Protein AF-A0A3C0XQM5-F1 (afdb_monomer)

Solvent-accessible surface area (backbone atoms only — not comparable to full-atom values): 9112 Å² total; per-residue (Å²): 138,88,81,81,84,88,83,70,81,75,74,78,72,77,71,52,70,50,57,61,26,67,39,52,99,45,88,96,43,78,21,46,42,53,52,52,49,31,40,33,38,49,44,27,54,48,41,29,61,79,64,75,49,60,79,65,69,26,56,56,50,62,73,38,45,23,72,76,66,74,50,74,46,70,70,34,38,53,94,22,67,36,39,68,52,69,46,53,70,70,60,59,70,63,53,75,90,62,45,68,68,54,52,47,52,54,37,48,57,36,47,70,56,30,53,61,49,56,71,70,44,55,74,66,64,39,56,73,49,41,65,59,57,53,49,46,58,55,49,54,56,52,43,54,50,53,50,53,53,49,56,52,61,77,73,107

Radius of gyration: 19.38 Å; Cα contacts (8 Å, |Δi|>4): 146; chains: 1; bounding box: 35×32×79 Å

Structure (mmCIF, N/CA/C/O backbone):
data_AF-A0A3C0XQM5-F1
#
_entry.id   AF-A0A3C0XQM5-F1
#
loop_
_atom_site.group_PDB
_atom_site.id
_atom_site.type_symbol
_atom_site.label_atom_id
_atom_site.label_alt_id
_atom_site.label_comp_id
_atom_site.label_asym_id
_atom_site.label_entity_id
_atom_site.label_seq_id
_atom_site.pdbx_PDB_ins_code
_atom_site.Cartn_x
_atom_site.Cartn_y
_atom_site.Cartn_z
_atom_site.occupancy
_atom_site.B_iso_or_equiv
_atom_site.auth_seq_id
_atom_site.auth_comp_id
_atom_site.auth_asym_id
_atom_site.auth_atom_id
_atom_site.pdbx_PDB_model_num
ATOM 1 N N . MET A 1 1 ? -6.239 7.950 61.450 1.00 41.00 1 MET A N 1
ATOM 2 C CA . MET A 1 1 ? -6.423 6.629 60.818 1.00 41.00 1 MET A CA 1
ATOM 3 C C . MET A 1 1 ? -7.056 6.888 59.463 1.00 41.00 1 MET A C 1
ATOM 5 O O . MET A 1 1 ? -8.197 7.320 59.399 1.00 41.00 1 MET A O 1
ATOM 9 N N . ASP A 1 2 ? -6.230 6.810 58.428 1.00 41.88 2 ASP A N 1
ATOM 10 C CA . ASP A 1 2 ? -6.486 7.278 57.065 1.00 41.88 2 ASP A CA 1
ATOM 11 C C . ASP A 1 2 ? -7.245 6.207 56.261 1.00 41.88 2 ASP A C 1
ATOM 13 O O . ASP A 1 2 ? -6.889 5.029 56.316 1.00 41.88 2 ASP A O 1
ATOM 17 N N . ARG A 1 3 ? -8.307 6.591 55.544 1.00 40.03 3 ARG A N 1
ATOM 18 C CA . ARG A 1 3 ? -9.012 5.727 54.582 1.00 40.03 3 ARG A CA 1
ATOM 19 C C . ARG A 1 3 ? -9.535 6.566 53.419 1.00 40.03 3 ARG A C 1
ATOM 21 O O . ARG A 1 3 ? -10.704 6.940 53.379 1.00 40.03 3 ARG A O 1
ATOM 28 N N . ARG A 1 4 ? -8.676 6.811 52.428 1.00 40.97 4 ARG A N 1
ATOM 29 C CA . ARG A 1 4 ? -9.129 7.082 51.056 1.00 40.97 4 ARG A CA 1
ATOM 30 C C . ARG A 1 4 ? -9.491 5.760 50.368 1.00 40.97 4 ARG A C 1
ATOM 32 O O . ARG A 1 4 ? -8.689 4.829 50.424 1.00 40.97 4 ARG A O 1
ATOM 39 N N . PRO A 1 5 ? -10.624 5.659 49.654 1.00 42.34 5 PRO A N 1
ATOM 40 C CA . PRO A 1 5 ? -10.809 4.592 48.688 1.00 42.34 5 PRO A CA 1
ATOM 41 C C . PRO A 1 5 ? -10.035 4.956 47.415 1.00 42.34 5 PRO A C 1
ATOM 43 O O . PRO A 1 5 ? -10.374 5.913 46.719 1.00 42.34 5 PRO A O 1
ATOM 46 N N . ALA A 1 6 ? -8.990 4.193 47.096 1.00 40.88 6 ALA A N 1
ATOM 47 C CA . ALA A 1 6 ? -8.364 4.233 45.781 1.00 40.88 6 ALA A CA 1
ATOM 48 C C . ALA A 1 6 ? -9.340 3.631 44.753 1.00 40.88 6 ALA A C 1
ATOM 50 O O . ALA A 1 6 ? -9.344 2.428 44.500 1.00 40.88 6 ALA A O 1
ATOM 51 N N . ARG A 1 7 ? -10.213 4.471 44.186 1.00 45.62 7 ARG A N 1
ATOM 52 C CA . ARG A 1 7 ? -10.915 4.176 42.934 1.00 45.62 7 ARG A CA 1
ATOM 53 C C . ARG A 1 7 ? -10.018 4.596 41.781 1.00 45.62 7 ARG A C 1
ATOM 55 O O . ARG A 1 7 ? -9.748 5.774 41.585 1.00 45.62 7 ARG A O 1
ATOM 62 N N . GLY A 1 8 ? -9.587 3.604 41.027 1.00 36.31 8 GLY A N 1
ATOM 63 C CA . GLY A 1 8 ? -8.863 3.756 39.779 1.00 36.31 8 GLY A CA 1
ATOM 64 C C . GLY A 1 8 ? -8.672 2.366 39.219 1.00 36.31 8 GLY A C 1
ATOM 65 O O . GLY A 1 8 ? -7.596 1.789 39.345 1.00 36.31 8 GLY A O 1
ATOM 66 N N . ALA A 1 9 ? -9.762 1.789 38.709 1.00 42.44 9 ALA A N 1
ATOM 67 C CA . ALA A 1 9 ? -9.697 0.576 37.918 1.00 42.44 9 ALA A CA 1
ATOM 68 C C . ALA A 1 9 ? -8.643 0.805 36.832 1.00 42.44 9 ALA A C 1
ATOM 70 O O . ALA A 1 9 ? -8.746 1.726 36.024 1.00 42.44 9 ALA A O 1
ATOM 71 N N . ARG A 1 10 ? -7.576 0.015 36.897 1.00 42.56 10 ARG A N 1
ATOM 72 C CA . ARG A 1 10 ? -6.521 -0.033 35.896 1.00 42.56 10 ARG A CA 1
ATOM 73 C C . ARG A 1 10 ? -7.217 -0.308 34.562 1.00 42.56 10 ARG A C 1
ATOM 75 O O . ARG A 1 10 ? -7.817 -1.372 34.422 1.00 42.56 10 ARG A O 1
ATOM 82 N N . ALA A 1 11 ? -7.201 0.662 33.645 1.00 42.03 11 ALA A N 1
ATOM 83 C CA . ALA A 1 11 ? -7.715 0.471 32.292 1.00 42.03 11 ALA A CA 1
ATOM 84 C C . ALA A 1 11 ? -7.139 -0.845 31.738 1.00 42.03 11 ALA A C 1
ATOM 86 O O . ALA A 1 11 ? -5.939 -1.098 31.936 1.00 42.03 11 ALA A O 1
ATOM 87 N N . PRO A 1 12 ? -7.963 -1.723 31.143 1.00 41.81 12 PRO A N 1
ATOM 88 C CA . PRO A 1 12 ? -7.476 -3.006 30.681 1.00 41.81 12 PRO A CA 1
ATOM 89 C C . PRO A 1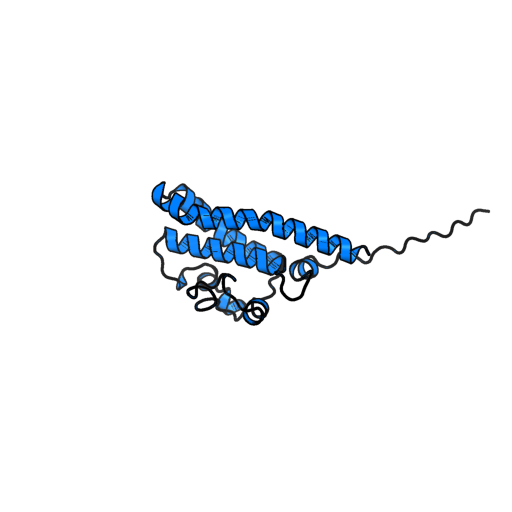 12 ? -6.383 -2.780 29.639 1.00 41.81 12 PRO A C 1
ATOM 91 O O . PRO A 1 12 ? -6.423 -1.839 28.847 1.00 41.81 12 PRO A O 1
ATOM 94 N N . ALA A 1 13 ? -5.362 -3.629 29.742 1.00 40.78 13 ALA A N 1
ATOM 95 C CA . ALA A 1 13 ? -4.161 -3.650 28.931 1.00 40.78 13 ALA A CA 1
ATOM 96 C C . ALA A 1 13 ? -4.443 -3.287 27.471 1.00 40.78 13 ALA A C 1
ATOM 98 O O . ALA A 1 13 ? -5.394 -3.814 26.898 1.00 40.78 13 ALA A O 1
ATOM 99 N N . ARG A 1 14 ? -3.582 -2.413 26.915 1.00 43.09 14 ARG A N 1
ATOM 100 C CA . ARG A 1 14 ? -3.387 -2.156 25.480 1.00 43.09 14 ARG A CA 1
ATOM 101 C C . ARG A 1 14 ? -4.121 -3.201 24.653 1.00 43.09 14 ARG A C 1
ATOM 103 O O . ARG A 1 14 ? -3.663 -4.345 24.592 1.00 43.09 14 ARG A O 1
ATOM 110 N N . ALA A 1 15 ? -5.230 -2.812 24.035 1.00 44.16 15 ALA A N 1
ATOM 111 C CA . ALA A 1 15 ? -5.751 -3.595 22.937 1.00 44.16 15 ALA A CA 1
ATOM 112 C C . ALA A 1 15 ? -4.577 -3.983 22.036 1.00 44.16 15 ALA A C 1
ATOM 114 O O . ALA A 1 15 ? -3.675 -3.163 21.807 1.00 44.16 15 ALA A O 1
ATOM 115 N N . THR A 1 16 ? -4.512 -5.252 21.639 1.00 57.03 16 THR A N 1
ATOM 116 C CA . THR A 1 16 ? -3.399 -5.717 20.815 1.00 57.03 16 THR A CA 1
ATOM 117 C C . THR A 1 16 ? -3.288 -4.790 19.609 1.00 57.03 16 THR A C 1
ATOM 119 O O . THR A 1 16 ? -4.304 -4.322 19.094 1.00 57.03 16 THR A O 1
ATOM 122 N N . ALA A 1 17 ? -2.062 -4.467 19.191 1.00 70.12 17 ALA A N 1
ATOM 123 C CA . ALA A 1 17 ? -1.844 -3.553 18.069 1.00 70.12 17 ALA A CA 1
ATOM 124 C C . ALA A 1 17 ? -2.708 -3.946 16.852 1.00 70.12 17 ALA A C 1
ATOM 126 O O . ALA A 1 17 ? -3.283 -3.079 16.206 1.00 70.12 17 ALA A O 1
ATOM 127 N N . ASP A 1 18 ? -2.909 -5.250 16.641 1.00 78.19 18 ASP A N 1
ATOM 128 C CA . ASP A 1 18 ? -3.750 -5.813 15.583 1.00 78.19 18 ASP A CA 1
ATOM 129 C C . ASP A 1 18 ? -5.259 -5.544 15.756 1.00 78.19 18 ASP A C 1
ATOM 131 O O . ASP A 1 18 ? -5.964 -5.319 14.774 1.00 78.19 18 ASP A O 1
ATOM 135 N N . ALA A 1 19 ? -5.783 -5.498 16.986 1.00 83.56 19 ALA A N 1
ATOM 136 C CA . ALA A 1 19 ? -7.184 -5.137 17.217 1.00 83.56 19 ALA A CA 1
ATOM 137 C C . ALA A 1 19 ? -7.458 -3.676 16.829 1.00 83.56 19 ALA A C 1
ATOM 139 O O . ALA A 1 19 ? -8.486 -3.385 16.219 1.00 83.56 19 ALA A O 1
ATOM 140 N N . ALA A 1 20 ? -6.517 -2.776 17.129 1.00 88.25 20 ALA A N 1
ATOM 141 C CA . ALA A 1 20 ? -6.582 -1.382 16.698 1.00 88.25 20 ALA A CA 1
ATOM 142 C C . ALA A 1 20 ? -6.453 -1.252 15.173 1.00 88.25 20 ALA A C 1
ATOM 144 O O . ALA A 1 20 ? -7.138 -0.431 14.566 1.00 88.25 20 ALA A O 1
ATOM 145 N N . LEU A 1 21 ? -5.604 -2.080 14.547 1.00 93.06 21 LEU A N 1
ATOM 146 C CA . LEU A 1 21 ? -5.404 -2.063 13.098 1.00 93.06 21 LEU A CA 1
ATOM 147 C C . LEU A 1 21 ? -6.693 -2.336 12.332 1.00 93.06 21 LEU A C 1
ATOM 149 O O . LEU A 1 21 ? -6.942 -1.676 11.331 1.00 93.06 21 LEU A O 1
ATOM 153 N N . HIS A 1 22 ? -7.516 -3.269 12.799 1.00 94.12 22 HIS A N 1
ATOM 154 C CA . HIS A 1 22 ? -8.719 -3.679 12.077 1.00 94.12 22 HIS A CA 1
ATOM 155 C C . HIS A 1 22 ? -10.021 -3.129 12.663 1.00 94.12 22 HIS A C 1
ATOM 157 O O . HIS A 1 22 ? -11.103 -3.609 12.313 1.00 94.12 22 HIS A O 1
ATOM 163 N N . TRP A 1 23 ? -9.927 -2.175 13.584 1.00 94.38 23 TRP A N 1
ATOM 164 C CA . TRP A 1 23 ? -11.086 -1.464 14.097 1.00 94.38 23 TRP A CA 1
ATOM 165 C C . TRP A 1 23 ? -11.570 -0.423 13.085 1.00 94.38 23 TRP A C 1
ATOM 167 O O . TRP A 1 23 ? -10.771 0.186 12.370 1.00 94.38 23 TRP A O 1
ATOM 177 N N . ARG A 1 24 ? -12.888 -0.212 13.041 1.00 94.12 24 ARG A N 1
ATOM 178 C CA . ARG A 1 24 ? -13.543 0.760 12.163 1.00 94.12 24 ARG A CA 1
ATOM 179 C C . ARG A 1 24 ? -14.498 1.635 12.981 1.00 94.12 24 ARG A C 1
ATOM 181 O O . ARG A 1 24 ? -15.284 1.080 13.752 1.00 94.12 24 ARG A O 1
ATOM 188 N N . PRO A 1 25 ? -14.479 2.970 12.817 1.00 91.94 25 PRO A N 1
ATOM 189 C CA . PRO A 1 25 ? -15.407 3.865 13.513 1.00 91.94 25 PRO A CA 1
ATOM 190 C C . PRO A 1 25 ? -16.862 3.700 13.054 1.00 91.94 25 PRO A C 1
ATOM 192 O O . PRO A 1 25 ? -17.783 3.940 13.830 1.00 91.94 25 PRO A O 1
ATOM 195 N N . ALA A 1 26 ? -17.076 3.283 11.807 1.00 91.25 26 ALA A N 1
ATOM 196 C CA . ALA A 1 26 ? -18.378 2.897 11.277 1.00 91.25 26 ALA A CA 1
ATOM 197 C C . ALA A 1 26 ? -18.216 1.711 10.323 1.00 91.25 26 ALA A C 1
ATOM 199 O O . ALA A 1 26 ? -17.114 1.463 9.833 1.00 91.25 26 ALA A O 1
ATOM 200 N N . ARG A 1 27 ? -19.310 0.997 10.026 1.00 86.56 27 ARG A N 1
ATOM 201 C CA . ARG A 1 27 ? -19.275 -0.172 9.133 1.00 86.56 27 ARG A CA 1
ATOM 202 C C . ARG A 1 27 ? -18.535 0.163 7.838 1.00 86.56 27 ARG A C 1
ATOM 204 O O . ARG A 1 27 ? -17.488 -0.406 7.588 1.00 86.56 27 ARG A O 1
ATOM 211 N N . GLU A 1 28 ? -18.987 1.176 7.108 1.00 89.19 28 GLU A N 1
ATOM 212 C CA . GLU A 1 28 ? -18.494 1.514 5.764 1.00 89.19 28 GLU A CA 1
ATOM 213 C C . GLU A 1 28 ? -17.256 2.426 5.751 1.00 89.19 28 GLU A C 1
ATOM 215 O O . GLU A 1 28 ? -17.057 3.215 4.834 1.00 89.19 28 GLU A O 1
ATOM 220 N N . THR A 1 29 ? -16.407 2.324 6.776 1.00 90.94 29 THR A N 1
ATOM 221 C CA . THR A 1 29 ? -15.127 3.049 6.838 1.00 90.94 29 THR A CA 1
ATOM 222 C C . THR A 1 29 ? -13.961 2.085 6.760 1.00 90.94 29 THR A C 1
ATOM 224 O O . THR A 1 29 ? -14.051 0.973 7.279 1.00 90.94 29 THR A O 1
ATOM 227 N N . ASN A 1 30 ? -12.868 2.498 6.125 1.00 92.50 30 ASN A N 1
ATOM 228 C CA . ASN A 1 30 ? -11.630 1.728 6.140 1.00 92.50 30 ASN A CA 1
ATOM 229 C C . ASN A 1 30 ? -11.060 1.666 7.561 1.00 92.50 30 ASN A C 1
ATOM 231 O O . ASN A 1 30 ? -11.166 2.619 8.338 1.00 92.50 30 ASN A O 1
ATOM 235 N N . SER A 1 31 ? -10.457 0.530 7.900 1.00 95.56 31 SER A N 1
ATOM 236 C CA . SER A 1 31 ? -9.616 0.413 9.091 1.00 95.56 31 SER A CA 1
ATOM 237 C C . SER A 1 31 ? -8.191 0.882 8.797 1.00 95.56 31 SER A C 1
ATOM 239 O O . SER A 1 31 ? -7.801 1.024 7.640 1.00 95.56 31 SER A O 1
ATOM 241 N N . ILE A 1 32 ? -7.372 1.064 9.838 1.00 95.94 32 ILE A N 1
ATOM 242 C CA . ILE A 1 32 ? -5.949 1.399 9.657 1.00 95.94 32 ILE A CA 1
ATOM 243 C C . ILE A 1 32 ? -5.249 0.332 8.803 1.00 95.94 32 ILE A C 1
ATOM 245 O O . ILE A 1 32 ? -4.446 0.669 7.936 1.00 95.94 32 ILE A O 1
ATOM 249 N N . GLY A 1 33 ? -5.553 -0.947 9.033 1.00 96.38 33 GLY A N 1
ATOM 250 C CA . GLY A 1 33 ? -4.991 -2.064 8.283 1.00 96.38 33 GLY A CA 1
ATOM 251 C C . GLY A 1 33 ? -5.353 -2.009 6.801 1.00 96.38 33 GLY A C 1
ATOM 252 O O . GLY A 1 33 ? -4.466 -2.164 5.963 1.00 96.38 33 GLY A O 1
ATOM 253 N N . ASP A 1 34 ? -6.615 -1.705 6.481 1.00 96.69 34 ASP A N 1
ATOM 254 C CA . ASP A 1 34 ? -7.073 -1.563 5.091 1.00 96.69 34 ASP A CA 1
ATOM 255 C C . ASP A 1 34 ? -6.374 -0.384 4.409 1.00 96.69 34 ASP A C 1
ATOM 257 O O . ASP A 1 34 ? -5.895 -0.513 3.285 1.00 96.69 34 ASP A O 1
ATOM 261 N N . THR A 1 35 ? -6.250 0.748 5.107 1.00 96.38 35 THR A N 1
ATOM 262 C CA . THR A 1 35 ? -5.589 1.951 4.589 1.00 96.38 35 THR A CA 1
ATOM 263 C C . THR A 1 35 ? -4.088 1.729 4.366 1.00 96.38 35 THR A C 1
ATOM 265 O O . THR A 1 35 ? -3.548 2.155 3.347 1.00 96.38 35 THR A O 1
ATOM 268 N N . VAL A 1 36 ? -3.390 1.025 5.264 1.00 96.81 36 VAL A N 1
ATOM 269 C CA . VAL A 1 36 ? -1.969 0.680 5.064 1.00 96.81 36 VAL A CA 1
ATOM 270 C C . VAL A 1 36 ? -1.800 -0.289 3.892 1.00 96.81 36 VAL A C 1
ATOM 272 O O . VAL A 1 36 ? -0.926 -0.078 3.050 1.00 96.81 36 VAL A O 1
ATOM 275 N N . TRP A 1 37 ? -2.645 -1.321 3.805 1.00 97.88 37 TRP A N 1
ATOM 276 C CA . TRP A 1 37 ? -2.636 -2.258 2.682 1.00 97.88 37 TRP A CA 1
ATOM 277 C C . TRP A 1 37 ? -2.900 -1.540 1.353 1.00 97.88 37 TRP A C 1
ATOM 279 O O . TRP A 1 37 ? -2.155 -1.727 0.396 1.00 97.88 37 TRP A O 1
ATOM 289 N N . HIS A 1 38 ? -3.896 -0.655 1.315 1.00 97.06 38 HIS A N 1
ATOM 290 C CA . HIS A 1 38 ? -4.235 0.183 0.166 1.00 97.06 38 HIS A CA 1
ATOM 291 C C . HIS A 1 38 ? -3.054 1.016 -0.331 1.00 97.06 38 HIS A C 1
ATOM 293 O O . HIS A 1 38 ? -2.752 1.020 -1.525 1.00 97.06 38 HIS A O 1
ATOM 299 N N . VAL A 1 39 ? -2.359 1.692 0.588 1.00 96.56 39 VAL A N 1
ATOM 300 C CA . VAL A 1 39 ? -1.165 2.475 0.261 1.00 96.56 39 VAL A CA 1
ATOM 301 C C . VAL A 1 39 ? -0.083 1.582 -0.342 1.00 96.56 39 VAL A C 1
ATOM 303 O O . VAL A 1 39 ? 0.462 1.915 -1.393 1.00 96.56 39 VAL A O 1
ATOM 306 N N . ALA A 1 40 ? 0.199 0.431 0.276 1.00 97.50 40 ALA A N 1
ATOM 307 C CA . ALA A 1 40 ? 1.184 -0.512 -0.247 1.00 97.50 40 ALA A CA 1
ATOM 308 C C . ALA A 1 40 ? 0.798 -1.022 -1.648 1.00 97.50 40 ALA A C 1
ATOM 310 O O . ALA A 1 40 ? 1.639 -1.024 -2.542 1.00 97.50 40 ALA A O 1
ATOM 311 N N . ARG A 1 41 ? -0.479 -1.358 -1.883 1.00 97.44 41 ARG A N 1
ATOM 312 C CA . ARG A 1 41 ? -0.990 -1.786 -3.198 1.00 97.44 41 ARG A CA 1
ATOM 313 C C . ARG A 1 41 ? -0.791 -0.735 -4.284 1.00 97.44 41 ARG A C 1
ATOM 315 O O . ARG A 1 41 ? -0.338 -1.070 -5.374 1.00 97.44 41 ARG A O 1
ATOM 322 N N . TRP A 1 42 ? -1.098 0.529 -4.001 1.00 96.69 42 TRP A N 1
ATOM 323 C CA . TRP A 1 42 ? -0.887 1.612 -4.965 1.00 96.69 42 TRP A CA 1
ATOM 324 C C . TRP A 1 42 ? 0.587 1.822 -5.303 1.00 96.69 42 TRP A C 1
ATOM 326 O O . TRP A 1 42 ? 0.923 2.045 -6.466 1.00 96.69 42 TRP A O 1
ATOM 336 N N . LEU A 1 43 ? 1.472 1.729 -4.311 1.00 96.56 43 LEU A N 1
ATOM 337 C CA . LEU A 1 43 ? 2.911 1.831 -4.544 1.00 96.56 43 LEU A CA 1
ATOM 338 C C . LEU A 1 43 ? 3.447 0.632 -5.346 1.00 96.56 43 LEU A C 1
ATOM 340 O O . LEU A 1 43 ? 4.279 0.824 -6.227 1.00 96.56 43 LEU A O 1
ATOM 344 N N . ASP A 1 44 ? 2.913 -0.568 -5.120 1.00 97.50 44 ASP A N 1
ATOM 345 C CA . ASP A 1 44 ? 3.252 -1.786 -5.870 1.00 97.50 44 ASP A CA 1
ATOM 346 C C . ASP A 1 44 ? 2.831 -1.673 -7.350 1.00 97.50 44 ASP A C 1
ATOM 348 O O . ASP A 1 44 ? 3.585 -2.004 -8.266 1.00 97.50 44 ASP A O 1
ATOM 352 N N . LEU A 1 45 ? 1.656 -1.088 -7.615 1.00 95.94 45 LEU A N 1
ATOM 353 C CA . LEU A 1 45 ? 1.226 -0.751 -8.976 1.00 95.94 45 LEU A CA 1
ATOM 354 C C . LEU A 1 45 ? 2.153 0.279 -9.639 1.00 95.94 45 LEU A C 1
ATOM 356 O O . LEU A 1 45 ? 2.526 0.128 -10.802 1.00 95.94 45 LEU A O 1
ATOM 360 N N . VAL A 1 46 ? 2.572 1.313 -8.904 1.00 95.50 46 VAL A N 1
ATOM 361 C CA . VAL A 1 46 ? 3.528 2.304 -9.422 1.00 95.50 46 VAL A CA 1
ATOM 362 C C . VAL A 1 46 ? 4.855 1.643 -9.791 1.00 95.50 46 VAL A C 1
ATOM 364 O O . VAL A 1 46 ? 5.399 1.954 -10.848 1.00 95.50 46 VAL A O 1
ATOM 367 N N . THR A 1 47 ? 5.352 0.702 -8.987 1.00 94.69 47 THR A N 1
ATOM 368 C CA . THR A 1 47 ? 6.569 -0.061 -9.295 1.00 94.69 47 THR A CA 1
ATOM 369 C C . THR A 1 47 ? 6.498 -0.741 -10.662 1.00 94.69 47 THR A C 1
ATOM 371 O O . THR A 1 47 ? 7.423 -0.590 -11.475 1.00 94.69 47 THR A O 1
ATOM 374 N N . ILE A 1 48 ? 5.407 -1.462 -10.947 1.00 94.69 48 ILE A N 1
ATOM 375 C CA . ILE A 1 48 ? 5.267 -2.160 -12.231 1.00 94.69 48 ILE A CA 1
ATOM 376 C C . ILE A 1 48 ? 5.077 -1.187 -13.395 1.00 94.69 48 ILE A C 1
ATOM 378 O O . ILE A 1 48 ? 5.621 -1.425 -14.470 1.00 94.69 48 ILE A O 1
ATOM 382 N N . TRP A 1 49 ? 4.394 -0.057 -13.192 1.00 94.44 49 TRP A N 1
ATOM 383 C CA . TRP A 1 49 ? 4.216 0.951 -14.240 1.00 94.44 49 TRP A CA 1
ATOM 384 C C . TRP A 1 49 ? 5.511 1.674 -14.587 1.00 94.44 49 TRP A C 1
ATOM 386 O O . TRP A 1 49 ? 5.800 1.859 -15.767 1.00 94.44 49 TRP A O 1
ATOM 396 N N . LEU A 1 50 ? 6.327 2.009 -13.584 1.00 93.38 50 LEU A N 1
ATOM 397 C CA . LEU A 1 50 ? 7.656 2.592 -13.791 1.00 93.38 5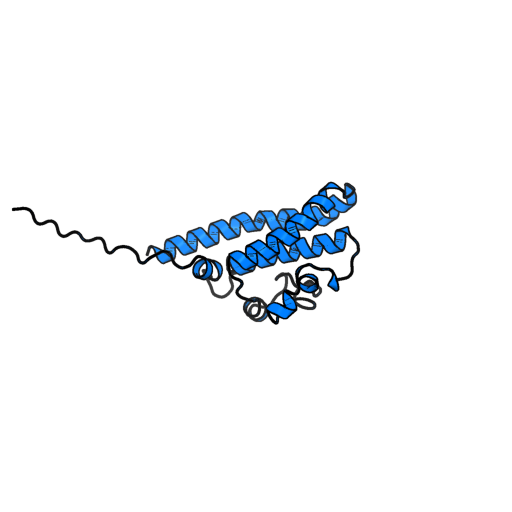0 LEU A CA 1
ATOM 398 C C . LEU A 1 50 ? 8.582 1.660 -14.580 1.00 93.38 50 LEU A C 1
ATOM 400 O O . LEU A 1 50 ? 9.477 2.132 -15.275 1.00 93.38 50 LEU A O 1
ATOM 404 N N . SER A 1 51 ? 8.368 0.349 -14.470 1.00 90.88 51 SER A N 1
ATOM 405 C CA . SER A 1 51 ? 9.213 -0.670 -15.096 1.00 90.88 51 SER A CA 1
ATOM 406 C C . SER A 1 51 ? 8.589 -1.283 -16.357 1.00 90.88 51 SER A C 1
ATOM 408 O O . SER A 1 51 ? 9.192 -2.174 -16.950 1.00 90.88 51 SER A O 1
ATOM 410 N N . ASN A 1 52 ? 7.384 -0.846 -16.750 1.00 92.44 52 ASN A N 1
ATOM 411 C CA . ASN A 1 52 ? 6.545 -1.492 -17.767 1.00 92.44 52 ASN A CA 1
ATOM 412 C C . ASN A 1 52 ? 6.489 -3.028 -17.605 1.00 92.44 52 ASN A C 1
ATOM 414 O O . ASN A 1 52 ? 6.638 -3.785 -18.566 1.00 92.44 52 ASN A O 1
ATOM 418 N N . ALA A 1 53 ? 6.358 -3.481 -16.358 1.00 94.44 53 ALA A N 1
ATOM 419 C CA . ALA A 1 53 ? 6.425 -4.886 -15.989 1.00 94.44 53 ALA A CA 1
ATOM 420 C C . ALA A 1 53 ? 5.038 -5.544 -15.996 1.00 94.44 53 ALA A C 1
ATOM 422 O O . ALA A 1 53 ? 4.002 -4.879 -15.915 1.00 94.44 53 ALA A O 1
ATOM 423 N N . ALA A 1 54 ? 5.026 -6.873 -16.091 1.00 95.06 54 ALA A N 1
ATOM 424 C CA . ALA A 1 54 ? 3.796 -7.653 -16.074 1.00 95.06 54 ALA A CA 1
ATOM 425 C C . ALA A 1 54 ? 3.135 -7.637 -14.675 1.00 95.06 54 ALA A C 1
ATOM 427 O O . ALA A 1 54 ? 3.840 -7.557 -13.669 1.00 95.06 54 ALA A O 1
ATOM 428 N N . PRO A 1 55 ? 1.799 -7.761 -14.562 1.00 92.38 55 PRO A N 1
ATOM 429 C CA . PRO A 1 55 ? 1.107 -7.779 -13.268 1.00 92.38 55 PRO A CA 1
ATOM 430 C C . PRO A 1 55 ? 1.605 -8.846 -12.281 1.00 92.38 55 PRO A C 1
ATOM 432 O O . PRO A 1 55 ? 1.507 -8.663 -11.072 1.00 92.38 55 PRO A O 1
ATOM 435 N N . GLU A 1 56 ? 2.154 -9.952 -12.777 1.00 94.94 56 GLU A N 1
ATOM 436 C CA . GLU A 1 56 ? 2.709 -11.050 -11.979 1.00 94.94 56 GLU A CA 1
ATOM 437 C C . GLU A 1 56 ? 3.961 -10.638 -11.196 1.00 94.94 56 GLU A C 1
ATOM 439 O O . GLU A 1 56 ? 4.316 -11.303 -10.226 1.00 94.94 56 GLU A O 1
ATOM 444 N N . THR A 1 57 ? 4.622 -9.546 -11.593 1.00 95.94 57 THR A N 1
ATOM 445 C CA . THR A 1 57 ? 5.818 -9.036 -10.912 1.00 95.94 57 THR A CA 1
ATOM 446 C C . THR A 1 57 ? 5.492 -8.105 -9.749 1.00 95.94 57 THR A C 1
ATOM 448 O O . THR A 1 57 ? 6.414 -7.639 -9.089 1.00 95.94 57 THR A O 1
ATOM 451 N N . GLN A 1 58 ? 4.215 -7.788 -9.510 1.00 96.75 58 GLN A N 1
ATOM 452 C CA . GLN A 1 58 ? 3.806 -7.053 -8.312 1.00 96.75 58 GLN A CA 1
ATOM 453 C C . GLN A 1 58 ? 4.227 -7.845 -7.074 1.00 96.75 58 GLN A C 1
ATOM 455 O O . GLN A 1 58 ? 3.997 -9.055 -7.025 1.00 96.75 58 GLN A O 1
ATOM 460 N N . HIS A 1 59 ? 4.766 -7.180 -6.056 1.00 98.31 59 HIS A N 1
ATOM 461 C CA . HIS A 1 59 ? 5.209 -7.811 -4.811 1.00 98.31 59 HIS A CA 1
ATOM 462 C C . HIS A 1 59 ? 4.113 -8.667 -4.170 1.00 98.31 59 HIS A C 1
ATOM 464 O O . HIS A 1 59 ? 4.384 -9.763 -3.682 1.00 98.31 59 HIS A O 1
ATOM 470 N N . TRP A 1 60 ? 2.845 -8.234 -4.226 1.00 98.50 60 TRP A N 1
ATOM 471 C CA . TRP A 1 60 ? 1.730 -9.042 -3.711 1.00 98.50 60 TRP A CA 1
ATOM 472 C C . TRP A 1 60 ? 1.646 -10.442 -4.354 1.00 98.50 60 TRP A C 1
ATOM 474 O O . TRP A 1 60 ? 1.296 -11.427 -3.697 1.00 98.50 60 TRP A O 1
ATOM 484 N N . ILE A 1 61 ? 1.980 -10.547 -5.640 1.00 98.19 61 ILE A N 1
ATOM 485 C CA . ILE A 1 61 ? 1.947 -11.801 -6.394 1.00 98.19 61 ILE A CA 1
ATOM 486 C C . ILE A 1 61 ? 3.299 -12.513 -6.300 1.00 98.19 61 ILE A C 1
ATOM 488 O O . ILE A 1 61 ? 3.354 -13.656 -5.846 1.00 98.19 61 ILE A O 1
ATOM 492 N N . ALA A 1 62 ? 4.381 -11.827 -6.673 1.00 98.00 62 ALA A N 1
ATOM 493 C CA . ALA A 1 62 ? 5.730 -12.377 -6.769 1.00 98.00 62 ALA A CA 1
ATOM 494 C C . ALA A 1 62 ? 6.273 -12.872 -5.420 1.00 98.00 62 ALA A C 1
ATOM 496 O O . ALA A 1 62 ? 6.867 -13.947 -5.357 1.00 98.00 62 ALA A O 1
ATOM 497 N N . ASP A 1 63 ? 5.984 -12.159 -4.327 1.00 98.19 63 ASP A N 1
ATOM 498 C CA . ASP A 1 63 ? 6.418 -12.550 -2.979 1.00 98.19 63 ASP A CA 1
ATOM 499 C C . ASP A 1 63 ? 5.420 -13.523 -2.319 1.00 98.19 63 ASP A C 1
ATOM 501 O O . ASP A 1 63 ? 5.474 -13.795 -1.117 1.00 98.19 63 ASP A O 1
ATOM 505 N N . GLY A 1 64 ? 4.444 -14.033 -3.076 1.00 98.00 64 GLY A N 1
ATOM 506 C CA . GLY A 1 64 ? 3.504 -15.056 -2.631 1.00 98.00 64 GLY A CA 1
ATOM 507 C C . GLY A 1 64 ? 2.483 -14.589 -1.591 1.00 98.00 64 GLY A C 1
ATOM 508 O O . 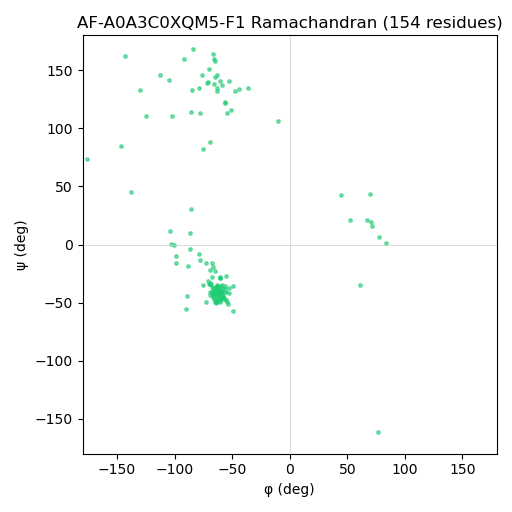GLY A 1 64 ? 1.914 -15.434 -0.900 1.00 98.00 64 GLY A O 1
ATOM 509 N N . TRP A 1 65 ? 2.225 -13.284 -1.430 1.00 98.50 65 TRP A N 1
ATOM 510 C CA . TRP A 1 65 ? 1.172 -12.806 -0.515 1.00 98.50 65 TRP A CA 1
ATOM 511 C C . TRP A 1 65 ? -0.203 -13.334 -0.915 1.00 98.50 65 TRP A C 1
ATOM 513 O O . TRP A 1 65 ? -0.940 -13.802 -0.046 1.00 98.50 65 TRP A O 1
ATOM 523 N N . ALA A 1 66 ? -0.519 -13.346 -2.212 1.00 98.19 66 ALA A N 1
ATOM 524 C CA . ALA A 1 66 ? -1.774 -13.907 -2.708 1.00 98.19 66 ALA A CA 1
ATOM 525 C C . ALA A 1 66 ? -1.947 -15.382 -2.312 1.00 98.19 66 ALA A C 1
ATOM 527 O O . ALA A 1 66 ? -2.986 -15.760 -1.780 1.00 98.19 66 ALA A O 1
ATOM 528 N N . ALA A 1 67 ? -0.904 -16.203 -2.468 1.00 98.06 67 ALA A N 1
ATOM 529 C CA . ALA A 1 67 ? -0.935 -17.607 -2.056 1.00 98.06 67 ALA A CA 1
ATOM 530 C C . ALA A 1 67 ? -1.027 -17.771 -0.527 1.00 98.06 67 ALA A C 1
ATOM 532 O O . ALA A 1 67 ? -1.807 -18.585 -0.041 1.00 98.06 67 ALA A O 1
ATOM 533 N N . ARG A 1 68 ? -0.266 -16.975 0.241 1.00 97.56 68 ARG A N 1
ATOM 534 C CA . ARG A 1 68 ? -0.256 -17.007 1.718 1.00 97.56 68 ARG A CA 1
ATOM 535 C C . ARG A 1 68 ? -1.600 -16.615 2.331 1.00 97.56 68 ARG A C 1
ATOM 537 O O . ARG A 1 68 ? -1.972 -17.142 3.374 1.00 97.56 68 ARG A O 1
ATOM 544 N N . THR A 1 69 ? -2.286 -15.657 1.717 1.00 97.62 69 THR A N 1
ATOM 545 C CA . THR A 1 69 ? -3.541 -15.087 2.229 1.00 97.62 69 THR A CA 1
ATOM 546 C C . THR A 1 69 ? -4.785 -15.685 1.578 1.00 97.62 69 THR A C 1
ATOM 548 O O . THR A 1 69 ? -5.878 -15.515 2.109 1.00 97.62 69 THR A O 1
ATOM 551 N N . GLY A 1 70 ? -4.632 -16.380 0.447 1.00 97.94 70 GLY A N 1
ATOM 552 C CA . GLY A 1 70 ? -5.745 -16.851 -0.378 1.00 97.94 70 GLY A CA 1
ATOM 553 C C . GLY A 1 70 ? -6.472 -15.731 -1.127 1.00 97.94 70 GLY A C 1
ATOM 554 O O . GLY A 1 70 ? -7.592 -15.945 -1.582 1.00 97.94 70 GLY A O 1
ATOM 555 N N . TYR A 1 71 ? -5.869 -14.543 -1.237 1.00 98.25 71 TYR A N 1
ATOM 556 C CA . TYR A 1 71 ? -6.508 -13.353 -1.793 1.00 98.25 71 TYR A CA 1
ATOM 557 C C . TYR A 1 71 ? -5.694 -12.755 -2.948 1.00 98.25 71 TYR A C 1
ATOM 559 O O . TYR A 1 71 ? -4.616 -12.187 -2.747 1.00 98.25 71 TYR A O 1
ATOM 567 N N . ASP A 1 72 ? -6.231 -12.861 -4.164 1.00 97.69 72 ASP A N 1
ATOM 568 C CA . ASP A 1 72 ? -5.705 -12.201 -5.360 1.00 97.69 72 ASP A CA 1
ATOM 569 C C . ASP A 1 72 ? -6.563 -10.965 -5.684 1.00 97.69 72 ASP A C 1
ATOM 571 O O . ASP A 1 72 ? -7.725 -11.118 -6.061 1.00 97.69 72 ASP A O 1
ATOM 575 N N . PRO A 1 73 ? -6.035 -9.738 -5.520 1.00 97.25 73 PRO A N 1
ATOM 576 C CA . PRO A 1 73 ? -6.807 -8.520 -5.726 1.00 97.25 73 PRO A CA 1
ATOM 577 C C . PRO A 1 73 ? -6.967 -8.145 -7.208 1.00 97.25 73 PRO A C 1
ATOM 579 O O . PRO A 1 73 ? -7.677 -7.188 -7.517 1.00 97.25 73 PRO A O 1
ATOM 582 N N . ARG A 1 74 ? -6.287 -8.831 -8.136 1.00 95.75 74 ARG A N 1
ATOM 583 C CA . ARG A 1 74 ? -6.334 -8.492 -9.565 1.00 95.75 74 ARG A CA 1
ATOM 584 C C . ARG A 1 74 ? -7.738 -8.720 -10.126 1.00 95.75 74 ARG A C 1
ATOM 586 O O . ARG A 1 74 ? -8.381 -9.723 -9.836 1.00 95.75 74 ARG A O 1
ATOM 593 N N . GLY A 1 75 ? -8.202 -7.793 -10.963 1.00 96.56 75 GLY A N 1
ATOM 594 C CA . GLY A 1 75 ? -9.551 -7.832 -11.534 1.00 96.56 75 GLY A CA 1
ATOM 595 C C . GLY A 1 75 ? -10.643 -7.256 -10.625 1.00 96.56 75 GLY A C 1
ATOM 596 O O . GLY A 1 75 ? -11.798 -7.227 -11.036 1.00 96.56 75 GLY A O 1
ATOM 597 N N . ILE A 1 76 ? -10.292 -6.758 -9.433 1.00 97.69 76 ILE A N 1
ATOM 598 C CA . ILE A 1 76 ? -11.230 -6.168 -8.467 1.00 97.69 76 ILE A CA 1
ATOM 599 C C . ILE A 1 76 ? -11.100 -4.637 -8.463 1.00 97.69 76 ILE A C 1
ATOM 601 O O . ILE A 1 76 ? -9.995 -4.088 -8.540 1.00 97.69 76 ILE A O 1
ATOM 605 N N . GLY A 1 77 ? -12.231 -3.941 -8.329 1.00 96.31 77 GLY A N 1
ATOM 606 C CA . GLY A 1 77 ? -12.290 -2.482 -8.241 1.00 96.31 77 GLY A CA 1
ATOM 607 C C . GLY A 1 77 ? -12.108 -1.761 -9.577 1.00 96.31 77 GLY A C 1
ATOM 608 O O . GLY A 1 77 ? -12.273 -2.337 -10.652 1.00 96.31 77 GLY A O 1
ATOM 609 N N . THR A 1 78 ? -11.772 -0.471 -9.508 1.00 94.50 78 THR A N 1
ATOM 610 C CA . THR A 1 78 ? -11.568 0.390 -10.681 1.00 94.50 78 THR A CA 1
ATOM 611 C C . THR A 1 78 ? -10.507 -0.202 -11.601 1.00 94.50 78 THR A C 1
ATOM 613 O O . THR A 1 78 ? -9.377 -0.441 -11.174 1.00 94.50 78 THR A O 1
ATOM 616 N N . ASP A 1 79 ? -10.899 -0.460 -12.850 1.00 94.25 79 ASP A N 1
ATOM 617 C CA . ASP A 1 79 ? -10.074 -1.059 -13.907 1.00 94.25 79 ASP A CA 1
ATOM 618 C C . ASP A 1 79 ? -9.383 -2.378 -13.507 1.00 94.25 79 ASP A C 1
ATOM 620 O O . ASP A 1 79 ? -8.387 -2.781 -14.106 1.00 94.25 79 ASP A O 1
ATOM 624 N N . GLY A 1 80 ? -9.896 -3.064 -12.479 1.00 95.19 80 GLY A N 1
ATOM 625 C CA . GLY A 1 80 ? -9.312 -4.298 -11.958 1.00 95.19 80 GLY A CA 1
ATOM 626 C C . GLY A 1 80 ? -7.946 -4.125 -11.285 1.00 95.19 80 GLY A C 1
ATOM 627 O O . GLY A 1 80 ? -7.194 -5.097 -11.176 1.00 95.19 80 GLY A O 1
ATOM 628 N N . LEU A 1 81 ? -7.604 -2.908 -10.847 1.00 93.94 81 LEU A N 1
ATOM 629 C CA . LEU A 1 81 ? -6.286 -2.578 -10.293 1.00 93.94 81 LEU A CA 1
ATOM 630 C C . LEU A 1 81 ? -6.008 -3.215 -8.925 1.00 93.94 81 LEU A C 1
ATOM 632 O O . LEU A 1 81 ? -4.847 -3.376 -8.541 1.00 93.94 81 LEU A O 1
ATOM 636 N N . GLY A 1 82 ? -7.046 -3.594 -8.180 1.00 96.69 82 GLY A N 1
ATOM 637 C CA . GLY A 1 82 ? -6.856 -4.338 -6.942 1.00 96.69 82 GLY A CA 1
ATOM 638 C C . GLY A 1 82 ? -6.234 -3.520 -5.807 1.00 96.69 82 GLY A C 1
ATOM 639 O O . GLY A 1 82 ? -5.303 -3.979 -5.136 1.00 96.69 82 GLY A O 1
ATOM 640 N N . ALA A 1 83 ? -6.700 -2.282 -5.630 1.00 95.50 83 ALA A N 1
ATOM 641 C CA . ALA A 1 83 ? -6.168 -1.334 -4.654 1.00 95.50 83 ALA A CA 1
ATOM 642 C C . ALA A 1 83 ? -7.285 -0.566 -3.926 1.00 95.50 83 ALA A C 1
ATOM 644 O O . ALA A 1 83 ? -7.189 0.643 -3.800 1.00 95.50 83 ALA A O 1
ATOM 645 N N . ILE A 1 84 ? -8.355 -1.226 -3.457 1.00 95.06 84 ILE A N 1
ATOM 646 C CA . ILE A 1 84 ? -9.556 -0.656 -2.779 1.00 95.06 84 ILE A CA 1
ATOM 647 C C . ILE A 1 84 ? -10.387 0.342 -3.608 1.00 95.06 84 ILE A C 1
ATOM 649 O O . ILE A 1 84 ? -11.608 0.374 -3.485 1.00 95.06 84 ILE A O 1
ATOM 653 N N . SER A 1 85 ? -9.783 1.170 -4.457 1.00 91.62 85 SER A N 1
ATOM 654 C CA . SER A 1 85 ? -10.502 2.125 -5.296 1.00 91.62 85 SER A CA 1
ATOM 655 C C . SER A 1 85 ? -11.544 1.401 -6.152 1.00 91.62 85 SER A C 1
ATOM 657 O O . SER A 1 85 ? -11.218 0.463 -6.877 1.00 91.62 85 SER A O 1
ATOM 659 N N . GLY A 1 86 ? -12.808 1.813 -6.024 1.00 94.44 86 GLY A N 1
ATOM 660 C CA . GLY A 1 86 ? -13.939 1.190 -6.714 1.00 94.44 86 GLY A CA 1
ATOM 661 C C . GLY A 1 86 ? -14.437 -0.126 -6.108 1.00 94.44 86 GLY A C 1
ATOM 662 O O . GLY A 1 86 ? -15.305 -0.749 -6.709 1.00 94.44 86 GLY A O 1
ATOM 663 N N . TYR A 1 87 ? -13.921 -0.553 -4.952 1.00 96.69 87 TYR A N 1
ATOM 664 C CA . TYR A 1 87 ? -14.422 -1.735 -4.255 1.00 96.69 87 TYR A CA 1
ATOM 665 C C . TYR A 1 87 ? -15.803 -1.463 -3.648 1.00 96.69 87 TYR A C 1
ATOM 667 O O . TYR A 1 87 ? -16.051 -0.423 -3.032 1.00 96.69 87 TYR A O 1
ATOM 675 N N . SER A 1 88 ? -16.682 -2.450 -3.747 1.00 95.44 88 SER A N 1
ATOM 676 C CA . SER A 1 88 ? -17.813 -2.637 -2.850 1.00 95.44 88 SER A CA 1
ATOM 677 C C . SER A 1 88 ? -17.332 -2.963 -1.437 1.00 95.44 88 SER A C 1
ATOM 679 O O . SER A 1 88 ? -16.229 -3.460 -1.212 1.00 95.44 88 SER A O 1
ATOM 681 N N . PHE A 1 89 ? -18.199 -2.753 -0.452 1.00 92.50 89 PHE A N 1
ATOM 682 C CA . PHE A 1 89 ? -17.838 -3.044 0.930 1.00 92.50 89 PHE A CA 1
ATOM 683 C C . PHE A 1 89 ? -17.542 -4.531 1.183 1.00 92.50 89 PHE A C 1
ATOM 685 O O . PHE A 1 89 ? -16.637 -4.848 1.948 1.00 92.50 89 PHE A O 1
ATOM 692 N N . ALA A 1 90 ? -18.253 -5.434 0.501 1.00 94.81 90 ALA A N 1
ATOM 693 C CA . ALA A 1 90 ? -17.995 -6.870 0.588 1.00 94.81 90 ALA A CA 1
ATOM 694 C C . ALA A 1 90 ? -16.590 -7.232 0.072 1.00 94.81 90 ALA A C 1
ATOM 696 O O . ALA A 1 90 ? -15.922 -8.083 0.651 1.00 94.81 90 ALA A O 1
ATOM 697 N N . GLU A 1 91 ? -16.109 -6.551 -0.972 1.00 97.12 91 GLU A N 1
ATOM 698 C CA . GLU A 1 91 ? -14.737 -6.723 -1.465 1.00 97.12 91 GLU A CA 1
ATOM 699 C C . GLU A 1 91 ? -13.707 -6.157 -0.481 1.00 97.12 91 GLU A C 1
ATOM 701 O O . GLU A 1 91 ? -12.637 -6.738 -0.324 1.00 97.12 91 GLU A O 1
ATOM 706 N N . VAL A 1 92 ? -14.020 -5.066 0.232 1.00 96.12 92 VAL A N 1
ATOM 707 C CA . VAL A 1 92 ? -13.149 -4.570 1.312 1.00 96.12 92 VAL A CA 1
ATOM 708 C C . VAL A 1 92 ? -13.100 -5.569 2.474 1.00 96.12 92 VAL A C 1
ATOM 710 O O . VAL A 1 92 ? -12.028 -5.823 3.010 1.00 96.12 92 VAL A O 1
ATOM 713 N N . GLU A 1 93 ? -14.228 -6.168 2.863 1.00 95.00 93 GLU A N 1
ATOM 714 C CA . GLU A 1 93 ? -14.270 -7.200 3.914 1.00 95.00 93 GLU A CA 1
ATOM 715 C C . GLU A 1 93 ? -13.512 -8.482 3.531 1.00 95.00 93 GLU A C 1
ATOM 717 O O . GLU A 1 93 ? -13.072 -9.216 4.417 1.00 95.00 93 GLU A O 1
ATOM 722 N N . ALA A 1 94 ? -13.329 -8.739 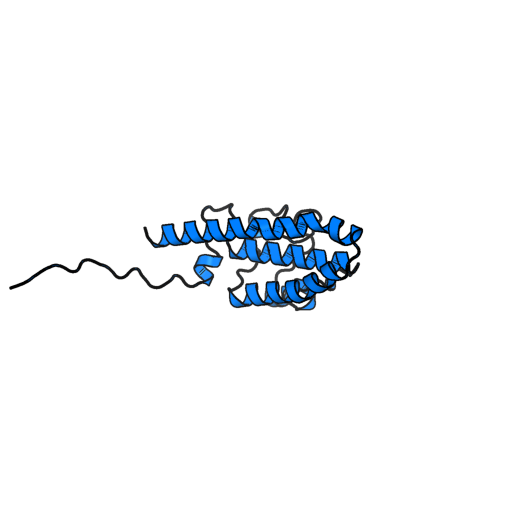2.232 1.00 96.88 94 ALA A N 1
ATOM 723 C CA . ALA A 1 94 ? -12.546 -9.863 1.726 1.00 96.88 94 ALA A CA 1
ATOM 724 C C . ALA A 1 94 ? -11.022 -9.637 1.802 1.00 96.88 94 ALA A C 1
ATOM 726 O O . ALA A 1 94 ? -10.261 -10.597 1.662 1.00 96.88 94 ALA A O 1
ATOM 727 N N . ILE A 1 95 ? -10.561 -8.402 2.038 1.00 97.25 95 ILE A N 1
ATOM 728 C CA . ILE A 1 95 ? -9.134 -8.105 2.211 1.00 97.25 95 ILE A CA 1
ATOM 729 C C . ILE A 1 95 ? -8.623 -8.837 3.464 1.00 97.25 95 ILE A C 1
ATOM 731 O O . ILE A 1 95 ? -9.240 -8.758 4.533 1.00 97.25 95 ILE A O 1
ATOM 735 N N . PRO A 1 96 ? -7.483 -9.548 3.383 1.00 96.50 96 PRO A N 1
ATOM 736 C CA . PRO A 1 96 ? -6.965 -10.294 4.518 1.00 96.50 96 PRO A CA 1
ATOM 737 C C . PRO A 1 96 ? -6.604 -9.363 5.679 1.00 96.50 96 PRO A C 1
ATOM 739 O O . PRO A 1 96 ? -5.915 -8.354 5.516 1.00 96.50 96 PRO A O 1
ATOM 742 N N . ARG A 1 97 ? -7.009 -9.752 6.891 1.00 95.44 97 ARG A N 1
ATOM 743 C CA . ARG A 1 97 ? -6.646 -9.058 8.134 1.00 95.44 97 ARG A CA 1
ATOM 744 C C . ARG A 1 97 ? -5.197 -9.374 8.510 1.00 95.44 97 ARG A C 1
ATOM 746 O O . ARG A 1 97 ? -4.926 -10.282 9.292 1.00 95.44 97 ARG A O 1
ATOM 753 N N . LEU A 1 98 ? -4.271 -8.654 7.882 1.00 95.75 98 LEU A N 1
ATOM 754 C CA . LEU A 1 98 ? -2.836 -8.774 8.121 1.00 95.75 98 LEU A CA 1
ATOM 755 C C . LEU A 1 98 ? -2.437 -8.185 9.476 1.00 95.75 98 LEU A C 1
ATOM 757 O O . LEU A 1 98 ? -2.858 -7.087 9.838 1.00 95.75 98 LEU A O 1
ATOM 761 N N . ARG A 1 99 ? -1.543 -8.880 10.180 1.00 95.56 99 ARG A N 1
ATOM 762 C CA . ARG A 1 99 ? -0.925 -8.373 11.409 1.00 95.56 99 ARG A CA 1
ATOM 763 C C . ARG A 1 99 ? -0.008 -7.178 11.138 1.00 95.56 99 ARG A C 1
ATOM 765 O O . ARG A 1 99 ? 0.447 -6.960 10.012 1.00 95.56 99 ARG A O 1
ATOM 772 N N . ALA A 1 100 ? 0.344 -6.444 12.193 1.00 94.06 100 ALA A N 1
ATOM 773 C CA . ALA A 1 100 ? 1.239 -5.290 12.102 1.00 94.06 100 ALA A CA 1
ATOM 774 C C . ALA A 1 100 ? 2.613 -5.597 11.473 1.00 94.06 100 ALA A C 1
ATOM 776 O O . ALA A 1 100 ? 3.152 -4.770 10.736 1.00 94.06 100 ALA A O 1
ATOM 777 N N . ASP A 1 101 ? 3.195 -6.761 11.776 1.00 95.50 101 ASP A N 1
ATOM 778 C CA . ASP A 1 101 ? 4.467 -7.215 11.204 1.00 95.50 101 ASP A CA 1
ATOM 779 C C . ASP A 1 101 ? 4.333 -7.517 9.708 1.00 95.50 101 ASP A C 1
ATOM 781 O O . ASP A 1 101 ? 5.182 -7.094 8.933 1.00 95.50 101 ASP A O 1
ATOM 785 N N . GLN A 1 102 ? 3.231 -8.141 9.293 1.00 97.00 102 GLN A N 1
ATOM 786 C CA . GLN A 1 102 ? 2.957 -8.472 7.892 1.00 97.00 102 GLN A CA 1
ATOM 787 C C . GLN A 1 102 ? 2.674 -7.233 7.034 1.00 97.00 102 GLN A C 1
ATOM 789 O O . GLN A 1 102 ? 3.200 -7.112 5.931 1.00 97.00 102 GLN A O 1
ATOM 794 N N . LEU A 1 103 ? 1.881 -6.282 7.542 1.00 96.75 103 LEU A N 1
ATOM 795 C CA . LEU A 1 103 ? 1.653 -5.001 6.859 1.00 96.75 103 LEU A CA 1
ATOM 796 C C . LEU A 1 103 ? 2.961 -4.233 6.675 1.00 96.75 103 LEU A C 1
ATOM 798 O O . LEU A 1 103 ? 3.195 -3.654 5.616 1.00 96.75 103 LEU A O 1
ATOM 802 N N . ARG A 1 104 ? 3.818 -4.238 7.703 1.00 96.38 104 ARG A N 1
ATOM 803 C CA . ARG A 1 104 ? 5.141 -3.620 7.636 1.00 96.38 104 ARG A CA 1
ATOM 804 C C . ARG A 1 104 ? 6.034 -4.331 6.629 1.00 96.38 104 ARG A C 1
ATOM 806 O O . ARG A 1 104 ? 6.644 -3.647 5.826 1.00 96.38 104 ARG A O 1
ATOM 813 N N . GLU A 1 105 ? 6.100 -5.659 6.668 1.00 98.19 105 GLU A N 1
ATOM 814 C CA . GLU A 1 105 ? 6.875 -6.472 5.724 1.00 98.19 105 GLU A CA 1
ATOM 815 C C . GLU A 1 105 ? 6.490 -6.134 4.281 1.00 98.19 105 GLU A C 1
ATOM 817 O O . GLU A 1 105 ? 7.358 -5.780 3.485 1.00 98.19 105 GLU A O 1
ATOM 822 N N . TYR A 1 106 ? 5.190 -6.151 3.968 1.00 98.19 106 TYR A N 1
ATOM 823 C CA . TYR A 1 106 ? 4.714 -5.844 2.623 1.00 98.19 106 TYR A CA 1
ATOM 824 C C . TYR A 1 106 ? 5.015 -4.396 2.212 1.00 98.19 106 TYR A C 1
ATOM 826 O O . TYR A 1 106 ? 5.595 -4.159 1.153 1.00 98.19 106 TYR A O 1
ATOM 834 N N . LEU A 1 107 ? 4.671 -3.418 3.058 1.00 97.25 107 LEU A N 1
ATOM 835 C CA . LEU A 1 107 ? 4.912 -2.005 2.758 1.00 97.25 107 LEU A CA 1
ATOM 836 C C . LEU A 1 107 ? 6.407 -1.701 2.592 1.00 97.25 107 LEU A C 1
ATOM 838 O O . LEU A 1 107 ? 6.771 -0.943 1.695 1.00 97.25 107 LEU A O 1
ATOM 842 N N . THR A 1 108 ? 7.265 -2.273 3.440 1.00 98.06 108 THR A N 1
ATOM 843 C CA . THR A 1 108 ? 8.720 -2.108 3.356 1.00 98.06 108 THR A CA 1
ATOM 844 C C . THR A 1 108 ? 9.261 -2.668 2.047 1.00 98.06 108 THR A C 1
ATOM 846 O O . THR A 1 108 ? 9.951 -1.926 1.357 1.00 98.06 108 THR A O 1
ATOM 849 N N . ALA A 1 109 ? 8.894 -3.894 1.656 1.00 98.12 109 ALA A N 1
ATOM 850 C CA . ALA A 1 109 ? 9.343 -4.483 0.390 1.00 98.12 109 ALA A CA 1
ATOM 851 C C . ALA A 1 109 ? 8.990 -3.592 -0.813 1.00 98.12 109 ALA A C 1
ATOM 853 O O . ALA A 1 109 ? 9.849 -3.267 -1.629 1.00 98.12 109 ALA A O 1
ATOM 854 N N . VAL A 1 110 ? 7.746 -3.105 -0.862 1.00 97.81 110 VAL A N 1
ATOM 855 C CA . VAL A 1 110 ? 7.290 -2.203 -1.927 1.00 97.81 110 VAL A CA 1
ATOM 856 C C . VAL A 1 110 ? 8.030 -0.861 -1.893 1.00 97.81 110 VAL A C 1
ATOM 858 O O . VAL A 1 110 ? 8.396 -0.327 -2.940 1.00 97.81 110 VAL A O 1
ATOM 861 N N . CYS A 1 111 ? 8.264 -0.291 -0.707 1.00 96.69 111 CYS A N 1
ATOM 862 C CA . CYS A 1 111 ? 8.975 0.982 -0.567 1.00 96.69 111 CYS A CA 1
ATOM 863 C C . CYS A 1 111 ? 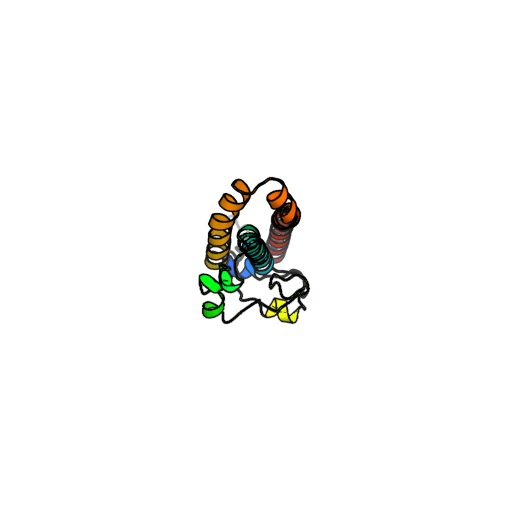10.444 0.876 -0.992 1.00 96.69 111 CYS A C 1
ATOM 865 O O . CYS A 1 111 ? 10.937 1.766 -1.690 1.00 96.69 111 CYS A O 1
ATOM 867 N N . ASP A 1 112 ? 11.118 -0.203 -0.598 1.00 97.62 112 ASP A N 1
ATOM 868 C CA . ASP A 1 112 ? 12.511 -0.478 -0.955 1.00 97.62 112 ASP A CA 1
ATOM 869 C C . ASP A 1 112 ? 12.685 -0.605 -2.475 1.00 97.62 112 ASP A C 1
ATOM 871 O O . ASP A 1 112 ? 13.731 -0.234 -3.008 1.00 97.62 112 ASP A O 1
ATOM 875 N N . ASP A 1 113 ? 11.638 -1.033 -3.185 1.00 96.25 113 ASP A N 1
ATOM 876 C CA . ASP A 1 113 ? 11.644 -1.187 -4.636 1.00 96.25 113 ASP A CA 1
ATOM 877 C C . ASP A 1 113 ? 11.215 0.092 -5.390 1.00 96.25 113 ASP A C 1
ATOM 879 O O . ASP A 1 113 ? 11.868 0.522 -6.353 1.00 96.25 113 ASP A O 1
ATOM 883 N N . VAL A 1 114 ? 10.150 0.766 -4.942 1.00 95.00 114 VAL A N 1
ATOM 884 C CA . VAL A 1 114 ? 9.587 1.934 -5.644 1.00 95.00 114 VAL A CA 1
ATOM 885 C C . VAL A 1 114 ? 10.441 3.193 -5.470 1.00 95.00 114 VAL A C 1
ATOM 887 O O . VAL A 1 114 ? 10.561 3.995 -6.400 1.00 95.00 114 VAL A O 1
ATOM 890 N N . ILE A 1 115 ? 11.067 3.390 -4.302 1.00 94.00 115 ILE A N 1
ATOM 891 C CA . ILE A 1 115 ? 11.822 4.617 -3.999 1.00 94.00 115 ILE A CA 1
ATOM 892 C C . ILE A 1 115 ? 13.035 4.780 -4.929 1.00 94.00 115 ILE A C 1
ATOM 894 O O . ILE A 1 115 ? 13.185 5.865 -5.505 1.00 94.00 115 ILE A O 1
ATOM 898 N N . PRO A 1 116 ? 13.907 3.768 -5.122 1.00 94.88 116 PRO A N 1
ATOM 899 C CA . PRO A 1 116 ? 15.017 3.878 -6.065 1.00 94.88 116 PRO A CA 1
ATOM 900 C C . PRO A 1 116 ? 14.549 4.132 -7.502 1.00 94.88 116 PRO A C 1
ATOM 902 O O . PRO A 1 116 ? 15.133 4.972 -8.185 1.00 94.88 116 PRO A O 1
ATOM 905 N N . ARG A 1 117 ? 13.463 3.481 -7.942 1.00 94.12 117 ARG A N 1
ATOM 906 C CA . ARG A 1 117 ? 12.900 3.674 -9.290 1.00 94.12 117 ARG A CA 1
ATOM 907 C C . ARG A 1 117 ? 12.387 5.087 -9.502 1.00 94.12 117 ARG A C 1
ATOM 909 O O . ARG A 1 117 ? 12.727 5.707 -10.500 1.00 94.12 117 ARG A O 1
ATOM 916 N N . LEU A 1 118 ? 11.637 5.632 -8.545 1.00 92.38 118 LEU A N 1
ATOM 917 C CA . LEU A 1 118 ? 11.164 7.017 -8.609 1.00 92.38 118 LEU A CA 1
ATOM 918 C C . LEU A 1 118 ? 12.318 8.024 -8.655 1.00 92.38 118 LEU A C 1
ATOM 920 O O . LEU A 1 118 ? 12.208 9.040 -9.333 1.00 92.38 118 LEU A O 1
ATOM 924 N N . ARG A 1 119 ? 13.425 7.751 -7.951 1.00 91.88 119 ARG A N 1
ATOM 925 C CA . ARG A 1 119 ? 14.628 8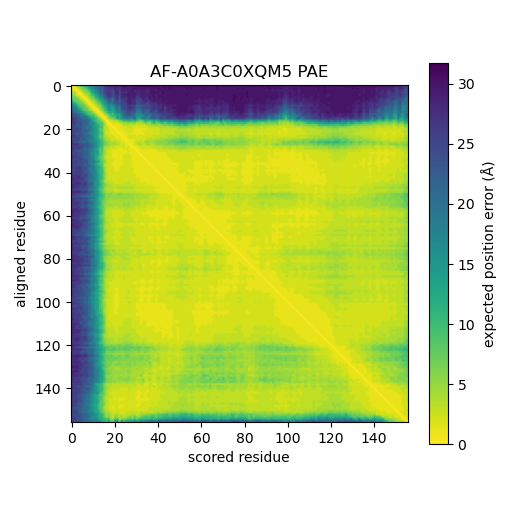.600 -7.984 1.00 91.88 119 ARG A CA 1
ATOM 926 C C . ARG A 1 119 ? 15.383 8.516 -9.311 1.00 91.88 119 ARG A C 1
ATOM 928 O O . ARG A 1 119 ? 16.023 9.493 -9.686 1.00 91.88 119 ARG A O 1
ATOM 935 N N . ALA A 1 120 ? 15.340 7.364 -9.975 1.00 94.12 120 ALA A N 1
ATOM 936 C CA . ALA A 1 120 ? 16.002 7.130 -11.255 1.00 94.12 120 ALA A CA 1
ATOM 937 C C . ALA A 1 120 ? 15.137 7.512 -12.471 1.00 94.12 120 ALA A C 1
ATOM 939 O O . ALA A 1 120 ? 15.673 7.680 -13.564 1.00 94.12 120 ALA A O 1
ATOM 940 N N . ALA A 1 121 ? 13.819 7.635 -12.294 1.00 93.62 121 ALA A N 1
ATOM 941 C CA . ALA A 1 121 ? 12.885 7.982 -13.355 1.00 93.62 121 ALA A CA 1
ATOM 942 C C . ALA A 1 121 ? 13.151 9.387 -13.913 1.00 93.62 121 ALA A C 1
ATOM 944 O O . ALA A 1 121 ? 13.502 10.319 -13.184 1.00 93.62 121 ALA A O 1
ATOM 945 N N . ASP A 1 122 ? 12.918 9.558 -15.214 1.00 93.75 122 ASP A N 1
ATOM 946 C CA . ASP A 1 122 ? 12.935 10.883 -15.818 1.00 93.75 122 ASP A CA 1
ATOM 947 C C . ASP A 1 122 ? 11.794 11.762 -15.246 1.00 93.75 122 ASP A C 1
ATOM 949 O O . ASP A 1 122 ? 10.785 11.251 -14.736 1.00 93.75 122 ASP A O 1
ATOM 953 N N . PRO A 1 123 ? 11.907 13.102 -15.323 1.00 90.62 123 PRO A N 1
ATOM 954 C CA . PRO A 1 123 ? 10.919 13.999 -14.730 1.00 90.62 123 PRO A CA 1
ATOM 955 C C . PRO A 1 123 ? 9.495 13.845 -15.277 1.00 90.62 123 PRO A C 1
ATOM 957 O O . PRO A 1 123 ? 8.542 14.178 -14.571 1.00 90.62 123 PRO A O 1
ATOM 960 N N . GLU A 1 124 ? 9.316 13.409 -16.524 1.00 92.00 124 GLU A N 1
ATOM 961 C CA . GLU A 1 124 ? 7.988 13.196 -17.100 1.00 92.00 124 GLU A CA 1
ATOM 962 C C . GLU A 1 124 ? 7.333 11.954 -16.500 1.00 92.00 124 GLU A C 1
ATOM 964 O O . GLU A 1 124 ? 6.213 12.041 -15.984 1.00 92.00 124 GLU A O 1
ATOM 969 N N . THR A 1 125 ? 8.065 10.843 -16.470 1.00 89.50 125 THR A N 1
ATOM 970 C CA . THR A 1 125 ? 7.632 9.597 -15.834 1.00 89.50 125 THR A CA 1
ATOM 971 C C . THR A 1 125 ? 7.323 9.812 -14.350 1.00 89.50 125 THR A C 1
ATOM 973 O O . THR A 1 125 ? 6.244 9.450 -13.876 1.00 89.50 125 THR A O 1
ATOM 976 N N . ALA A 1 126 ? 8.201 10.499 -13.613 1.00 85.81 126 ALA A N 1
ATOM 977 C CA . ALA A 1 126 ? 7.967 10.815 -12.205 1.00 85.81 126 ALA A CA 1
ATOM 978 C C . ALA A 1 126 ? 6.709 11.684 -11.998 1.00 85.81 126 ALA A C 1
ATOM 980 O O . ALA A 1 126 ? 5.924 11.447 -11.074 1.00 85.81 126 ALA A O 1
ATOM 981 N N . ARG A 1 127 ? 6.464 12.674 -12.874 1.00 88.50 127 ARG A N 1
ATOM 982 C CA . ARG A 1 127 ? 5.250 13.509 -12.816 1.00 88.50 127 ARG A CA 1
ATOM 983 C C . ARG A 1 127 ? 3.979 12.704 -13.059 1.00 88.50 127 ARG A C 1
ATOM 985 O O . ARG A 1 127 ? 2.988 12.969 -12.380 1.00 88.50 127 ARG A O 1
ATOM 992 N N . ARG A 1 128 ? 4.002 11.726 -13.972 1.00 90.06 128 ARG A N 1
ATOM 993 C CA . ARG A 1 128 ? 2.838 10.882 -14.289 1.00 90.06 128 ARG A CA 1
ATOM 994 C C . ARG A 1 128 ? 2.315 10.128 -13.063 1.00 90.06 128 ARG A C 1
ATOM 996 O O . ARG A 1 128 ? 1.107 9.994 -12.907 1.00 90.06 128 ARG A O 1
ATOM 1003 N N . HIS A 1 129 ? 3.202 9.705 -12.163 1.00 90.19 129 HIS A N 1
ATOM 1004 C CA . HIS A 1 129 ? 2.836 8.933 -10.967 1.00 90.19 129 HIS A CA 1
ATOM 1005 C C . HIS A 1 129 ? 2.774 9.759 -9.675 1.00 90.19 129 HIS A C 1
ATOM 1007 O O . HIS A 1 129 ? 2.406 9.242 -8.619 1.00 90.19 129 HIS A O 1
ATOM 1013 N N . LYS A 1 130 ? 3.061 11.065 -9.748 1.00 87.81 130 L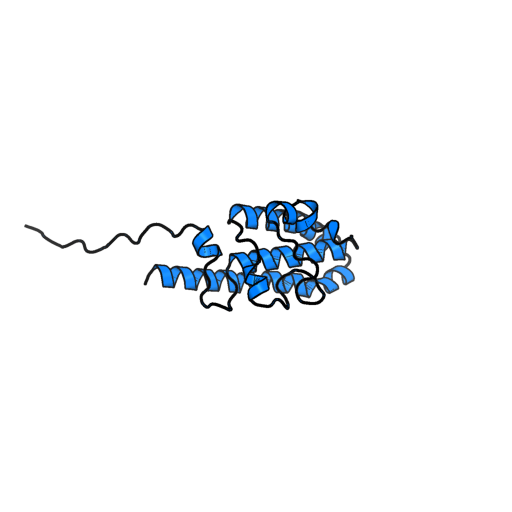YS A N 1
ATOM 1014 C CA . LYS A 1 130 ? 3.045 11.981 -8.599 1.00 87.81 130 LYS A CA 1
ATOM 1015 C C . LYS A 1 130 ? 1.724 11.938 -7.828 1.00 87.81 130 LYS A C 1
ATOM 1017 O O . LYS A 1 130 ? 1.753 11.949 -6.602 1.00 87.81 130 LYS A O 1
ATOM 1022 N N . GLY A 1 131 ? 0.588 11.881 -8.528 1.00 88.19 131 GLY A N 1
ATOM 1023 C CA . GLY A 1 131 ? -0.737 11.864 -7.897 1.00 88.19 131 GLY A CA 1
ATOM 1024 C C . GLY A 1 131 ? -0.932 10.669 -6.961 1.00 88.19 131 GLY A C 1
ATOM 1025 O O . GLY A 1 131 ? -1.419 10.844 -5.848 1.00 88.19 131 GLY A O 1
ATOM 1026 N N . VAL A 1 132 ? -0.462 9.485 -7.365 1.00 86.94 132 VAL A N 1
ATOM 1027 C CA . VAL A 1 132 ? -0.530 8.267 -6.543 1.00 86.94 132 VAL A CA 1
ATOM 1028 C C . VAL A 1 132 ? 0.349 8.406 -5.301 1.00 86.94 132 VAL A C 1
ATOM 1030 O O . VAL A 1 132 ? -0.105 8.165 -4.186 1.00 86.94 132 VAL A O 1
ATOM 1033 N N . VAL A 1 133 ? 1.588 8.878 -5.473 1.00 85.25 133 VAL A N 1
ATOM 1034 C CA . VAL A 1 133 ? 2.524 9.081 -4.356 1.00 85.25 133 VAL A CA 1
ATOM 1035 C C . VAL A 1 133 ? 1.993 10.129 -3.370 1.00 85.25 133 VAL A C 1
ATOM 1037 O O . VAL A 1 133 ? 2.042 9.923 -2.162 1.00 85.25 133 VAL A O 1
ATOM 1040 N N . GLN A 1 134 ? 1.437 11.240 -3.857 1.00 87.94 134 GLN A N 1
ATOM 1041 C CA . GLN A 1 134 ? 0.806 12.249 -3.001 1.00 87.94 134 GLN A CA 1
ATOM 1042 C C . GLN A 1 134 ? -0.428 11.701 -2.273 1.00 87.94 134 GLN A C 1
ATOM 1044 O O . GLN A 1 134 ? -0.597 11.982 -1.087 1.00 87.94 134 GLN A O 1
ATOM 1049 N N . GLY A 1 135 ? -1.253 10.900 -2.952 1.00 87.19 135 GLY A N 1
ATOM 1050 C CA . GLY A 1 135 ? -2.393 10.208 -2.348 1.00 87.19 135 GLY A CA 1
ATOM 1051 C C . GLY A 1 135 ? -1.969 9.296 -1.196 1.00 87.19 135 GLY A C 1
ATOM 1052 O O . GLY A 1 135 ? -2.532 9.386 -0.106 1.00 87.19 135 GLY A O 1
ATOM 1053 N N . ALA A 1 136 ? -0.899 8.515 -1.383 1.00 86.19 136 ALA A N 1
ATOM 1054 C CA . ALA A 1 136 ? -0.320 7.676 -0.334 1.00 86.19 136 ALA A CA 1
ATOM 1055 C C . ALA A 1 136 ? 0.061 8.476 0.927 1.00 86.19 136 ALA A C 1
ATOM 1057 O O . ALA A 1 136 ? -0.225 8.044 2.044 1.00 86.19 136 ALA A O 1
ATOM 1058 N N . PHE A 1 137 ? 0.638 9.673 0.770 1.00 84.00 137 PHE A N 1
ATOM 1059 C CA . PHE A 1 137 ? 0.920 10.559 1.906 1.00 84.00 137 PHE A CA 1
ATOM 1060 C C . PHE A 1 137 ? -0.348 11.134 2.553 1.00 84.00 137 PHE A C 1
ATOM 1062 O O . PHE A 1 137 ? -0.371 11.321 3.770 1.00 84.00 137 PHE A O 1
ATOM 1069 N N . GLY A 1 138 ? -1.409 11.383 1.779 1.00 86.75 138 GLY A N 1
ATOM 1070 C CA . GLY A 1 138 ? -2.705 11.831 2.302 1.00 86.75 138 GLY A CA 1
ATOM 1071 C C . GLY A 1 138 ? -3.309 10.850 3.313 1.00 86.75 138 GLY A C 1
ATOM 1072 O O . GLY A 1 138 ? -3.827 11.266 4.352 1.00 86.75 138 GLY A O 1
ATOM 1073 N N . HIS A 1 139 ? -3.142 9.548 3.078 1.00 91.81 139 HIS A N 1
ATOM 1074 C CA . HIS A 1 139 ? -3.625 8.498 3.978 1.00 91.81 139 HIS A CA 1
ATOM 1075 C C . HIS A 1 139 ? -2.910 8.450 5.340 1.00 91.81 139 HIS A C 1
ATOM 1077 O O . HIS A 1 139 ? -3.456 7.893 6.291 1.00 91.81 139 HIS A O 1
ATOM 1083 N N . LEU A 1 140 ? -1.740 9.084 5.506 1.00 87.69 140 LEU A N 1
ATOM 1084 C CA . LEU A 1 140 ? -1.106 9.201 6.829 1.00 87.69 140 LEU A CA 1
ATOM 1085 C C . LEU A 1 140 ? -1.971 10.009 7.807 1.00 87.69 140 LEU A C 1
ATOM 1087 O O . LEU A 1 140 ? -2.035 9.681 8.994 1.00 87.69 140 LEU A O 1
ATOM 1091 N N . GLY A 1 141 ? -2.662 11.039 7.307 1.00 89.31 141 GLY A N 1
ATOM 1092 C CA . GLY A 1 141 ? -3.618 11.812 8.099 1.00 89.31 141 GLY A CA 1
ATOM 1093 C C . GLY A 1 141 ? -4.829 10.975 8.515 1.00 89.31 141 GLY A C 1
ATOM 1094 O O . GLY A 1 141 ? -5.250 11.035 9.670 1.00 89.31 141 GLY A O 1
ATOM 1095 N N . GLU A 1 142 ? -5.339 10.142 7.606 1.00 91.19 142 GLU A N 1
ATOM 1096 C CA . GLU A 1 142 ? -6.440 9.210 7.877 1.00 91.19 142 GLU A CA 1
ATOM 1097 C C . GLU A 1 142 ? -6.055 8.180 8.947 1.00 91.19 142 GLU A C 1
ATOM 1099 O O . GLU A 1 142 ? -6.777 8.011 9.929 1.00 91.19 142 GLU A O 1
ATOM 1104 N N . ILE A 1 143 ? -4.874 7.564 8.827 1.00 92.38 143 ILE A N 1
ATOM 1105 C CA . ILE A 1 143 ? -4.348 6.613 9.817 1.00 92.38 143 ILE A CA 1
ATOM 1106 C C . ILE A 1 143 ? -4.237 7.266 11.204 1.00 92.38 143 ILE A C 1
ATOM 1108 O O . ILE A 1 143 ? -4.646 6.675 12.208 1.00 92.38 143 ILE A O 1
ATOM 1112 N N . ALA A 1 144 ? -3.716 8.496 11.280 1.00 90.38 144 ALA A N 1
ATOM 1113 C CA . ALA A 1 144 ? -3.600 9.228 12.541 1.00 90.38 144 ALA A CA 1
ATOM 1114 C C . ALA A 1 144 ? -4.974 9.554 13.159 1.00 90.38 144 ALA A C 1
ATOM 1116 O O . ALA A 1 144 ? -5.159 9.427 14.377 1.00 90.38 144 ALA A O 1
ATOM 1117 N N . ALA A 1 145 ? -5.948 9.933 12.328 1.00 92.06 145 ALA A N 1
ATOM 1118 C CA . ALA A 1 145 ? -7.315 10.198 12.759 1.00 92.06 145 ALA A CA 1
ATOM 1119 C C . ALA A 1 145 ? -8.000 8.926 13.288 1.00 92.06 145 ALA A C 1
ATOM 1121 O O . ALA A 1 145 ? -8.522 8.938 14.404 1.00 92.06 145 ALA A O 1
ATOM 1122 N N . LEU A 1 146 ? -7.933 7.817 12.544 1.00 93.00 146 LEU A N 1
ATOM 1123 C CA . LEU A 1 146 ? -8.499 6.522 12.940 1.00 93.00 146 LEU A CA 1
ATOM 1124 C C . LEU A 1 146 ? -7.910 6.029 14.263 1.00 93.00 146 LEU A C 1
ATOM 1126 O O . LEU A 1 146 ? -8.650 5.612 15.155 1.00 93.00 146 LEU A O 1
ATOM 1130 N N . ARG A 1 147 ? -6.590 6.154 14.434 1.00 91.19 147 ARG A N 1
ATOM 1131 C CA . ARG A 1 147 ? -5.920 5.806 15.690 1.00 91.19 147 ARG A CA 1
ATOM 1132 C C . ARG A 1 147 ? -6.437 6.636 16.865 1.00 91.19 147 ARG A C 1
ATOM 1134 O O . ARG A 1 147 ? -6.730 6.085 17.920 1.00 91.19 147 ARG A O 1
ATOM 1141 N N . THR A 1 148 ? -6.578 7.947 16.677 1.00 92.06 148 THR A N 1
ATOM 1142 C CA . THR A 1 148 ? -7.087 8.849 17.723 1.00 92.06 148 THR A CA 1
ATOM 1143 C C . THR A 1 148 ? -8.524 8.494 18.113 1.00 92.06 148 THR A C 1
ATOM 1145 O O . THR A 1 148 ? -8.871 8.509 19.294 1.00 92.06 148 THR A O 1
ATOM 1148 N N . LEU A 1 149 ?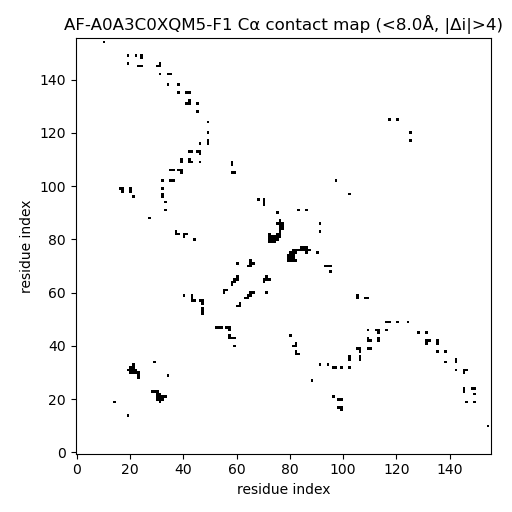 -9.373 8.165 17.134 1.00 92.75 149 LEU A N 1
ATOM 1149 C CA . LEU A 1 149 ? -10.750 7.732 17.386 1.00 92.75 149 LEU A CA 1
ATOM 1150 C C . LEU A 1 149 ? -10.794 6.416 18.169 1.00 92.75 149 LEU A C 1
ATOM 1152 O O . LEU A 1 149 ? -11.556 6.309 19.131 1.00 92.75 149 LEU A O 1
ATOM 1156 N N . TYR A 1 150 ? -9.939 5.459 17.808 1.00 91.56 150 TYR A N 1
ATOM 1157 C CA . TYR A 1 150 ? -9.818 4.192 18.520 1.00 91.56 150 TYR A CA 1
ATOM 1158 C C . TYR A 1 150 ? -9.403 4.382 19.984 1.00 91.56 150 TYR A C 1
ATOM 1160 O O . TYR A 1 150 ? -10.050 3.870 20.895 1.00 91.56 150 TYR A O 1
ATOM 1168 N N . GLU A 1 151 ? -8.349 5.166 20.225 1.00 89.94 151 GLU A N 1
ATOM 1169 C CA . GLU A 1 151 ? -7.833 5.436 21.572 1.00 89.94 151 GLU A CA 1
ATOM 1170 C C . GLU A 1 151 ? -8.889 6.114 22.463 1.00 89.94 151 GLU A C 1
ATOM 1172 O O . GLU A 1 151 ? -9.005 5.788 23.647 1.00 89.94 151 GLU A O 1
ATOM 1177 N N . ARG A 1 152 ? -9.709 7.011 21.894 1.00 89.62 152 ARG A N 1
ATOM 1178 C CA . ARG A 1 152 ? -10.839 7.637 22.602 1.00 89.62 152 ARG A CA 1
ATOM 1179 C C . ARG A 1 152 ? -11.929 6.632 22.952 1.00 89.62 152 ARG A C 1
ATOM 1181 O O . ARG A 1 152 ? -12.404 6.649 24.081 1.00 89.62 152 ARG A O 1
ATOM 1188 N N . GLN A 1 153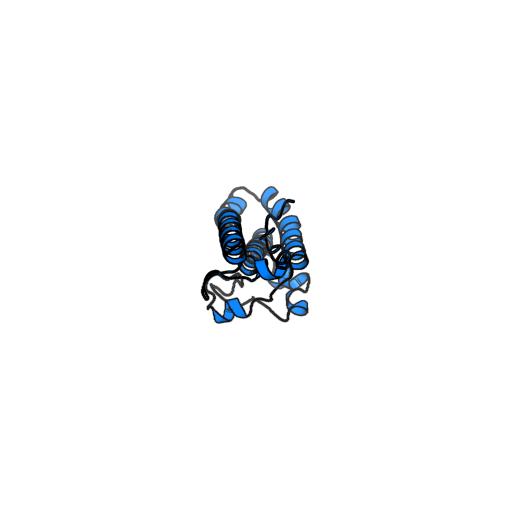 ? -12.301 5.759 22.016 1.00 89.69 153 GLN A N 1
ATOM 1189 C CA . GLN A 1 153 ? -13.302 4.718 22.253 1.00 89.69 153 GLN A CA 1
ATOM 1190 C C . GLN A 1 153 ? -12.846 3.728 23.330 1.00 89.69 153 GLN A C 1
ATOM 1192 O O . GLN A 1 153 ? -13.655 3.325 24.154 1.00 89.69 153 GLN A O 1
ATOM 1197 N N . ALA A 1 154 ? -11.566 3.354 23.345 1.00 82.50 154 ALA A N 1
ATOM 1198 C CA . ALA A 1 154 ? -11.013 2.432 24.336 1.00 82.50 154 ALA A CA 1
ATOM 1199 C C . ALA A 1 154 ? -10.858 3.048 25.742 1.00 82.50 154 ALA A C 1
ATOM 1201 O O . ALA A 1 154 ? -10.656 2.316 26.711 1.00 82.50 154 ALA A O 1
ATOM 1202 N N . SER A 1 155 ? -10.913 4.379 25.847 1.00 78.00 155 SER A N 1
ATOM 1203 C CA . SER A 1 155 ? -10.769 5.123 27.106 1.00 78.00 155 SER A CA 1
ATOM 1204 C C . SER A 1 155 ? -12.105 5.551 27.729 1.00 78.00 155 SER A C 1
ATOM 1206 O O . SER A 1 155 ? -12.093 6.058 28.852 1.00 78.00 155 SER A O 1
ATOM 1208 N N . GLY A 1 156 ? -13.219 5.403 27.003 1.00 62.81 156 GLY A N 1
ATOM 1209 C CA . GLY A 1 156 ? -14.581 5.720 27.454 1.00 62.81 156 GLY A CA 1
ATOM 1210 C C . GLY A 1 156 ? -15.350 4.474 27.857 1.00 62.81 156 GLY A C 1
ATOM 1211 O O . GLY A 1 156 ? -16.105 4.571 28.849 1.00 62.81 156 GLY A O 1
#

pLDDT: mean 88.12, std 16.2, range [36.31, 98.5]

Nearest PDB structures (foldseek):
  8f5v-assembly1_B  TM=8.170E-01  e=3.187E-04  Mycobacterium tuberculosis
  8fx9-assembly1_A-2  TM=8.058E-01  e=1.093E-03  Mycobacterium tuberculosis

Foldseek 3Di:
DDDDPPPDPDQPPPDPPLVQQCDDPDLPGGGVVLLLQLLLLLLLVLLCVLVVHDPCPRCCNVVCVCVVQVDDQALAADVRSSRPHRHDSVVSVSPGSDDPVRSCVSSVVSCVRRVVSLVVDDPVSVVVSVVSVVVSVVCVVVSVVSSVVVVVVSVD

Mean predicted aligned error: 6.94 Å

Secondary structure (DSSP, 8-state):
----------------HHHHHT--SSTTS--HHHHHHHHHHHHHHHHHHHTT--GGGSHHHHTTHHHHHT---TTBSGGGB-SSTT--HHHHHTS----HHHHHHHHHHHHHHHHHHHHHS-HHHHHHHHHHHHHHHHHHHHHHHHHHHHHHHHH-

Sequence (156 aa):
MDRRPARGARAPARATADAALHWRPARETNSIGDTVWHVARWLDLVTIWLSNAAPETQHWIADGWAARTGYDPRGIGTDGLGAISGYSFAEVEAIPRLRADQLREYLTAVCDDVIPRLRAADPETARRHKGVVQGAFGHLGEIAALRTLYERQASG